Protein AF-A0A7C1KL09-F1 (afdb_monomer_lite)

Secondary structure (DSSP, 8-state):
--HHHHHHHHHHHTS-HHHHHHHTGGGEES-GGG-EEEE----SEEEEEE---SS--EEEEEETTEEEEE-HHHHHHHHHHHHHHHHHT-EEEEE--GGGT--GGGG------SEEEEEEESTTEEEE-S---HHHHHHHHTTSEE------GGGG----SEEEEEE-S--STTSPEE--TT-

Sequence (183 aa):
MKKTKILDLLRYWLQPRSTILKDFRDNLIGEGKTRRIFIDRGSDVLFMAHIDTNCAPELKKHAGNRLWAAGLDDRLGCALASHLAECWGVDLLLCDFEEEAKSSGQYHELKDYNWIAEFDRNGGDVVTYDLDNDEFLENLNRYFKVGWGTFSDLCMLNTTACCVNIGIGYKHAPTPMIIPPFF

pLDDT: mean 86.34, std 14.56, range [31.97, 98.56]

Foldseek 3Di:
DPPVVLVVLLVVLLDDLVVVCVVQVVQWDDDDQLTKGKDDLPALEEEEAESDFPDRWAFDDDDDQWTFIHRVQPSVQVSVSVVVCVVPSHIYMYWYCVVVLETSQLNDDDDQHQEYEYARAADFAKEWDPLDDPVRVVVSVVRHHYDYDDRDNVNSHPYNHTYMYGHSQHDPPPDIRGRDPVD

Structure (mmCIF, N/CA/C/O backbone):
data_AF-A0A7C1KL09-F1
#
_entry.id   AF-A0A7C1KL09-F1
#
loop_
_atom_site.group_PDB
_atom_site.id
_atom_site.type_symbol
_atom_site.label_atom_id
_atom_site.label_alt_id
_atom_site.label_comp_id
_atom_site.label_asym_id
_atom_site.label_entity_id
_atom_site.label_seq_id
_atom_site.pdbx_PDB_ins_code
_atom_site.Cartn_x
_atom_site.Cartn_y
_atom_site.Cartn_z
_atom_site.occupancy
_atom_site.B_iso_or_equiv
_atom_site.auth_seq_id
_atom_site.auth_comp_id
_atom_site.auth_asym_id
_atom_site.auth_atom_id
_atom_site.pdbx_PDB_model_num
ATOM 1 N N . MET A 1 1 ? -2.751 -12.112 -13.685 1.00 48.69 1 MET A N 1
ATOM 2 C CA . MET A 1 1 ? -2.920 -10.751 -14.246 1.00 48.69 1 MET A CA 1
ATOM 3 C C . MET A 1 1 ? -2.006 -10.607 -15.468 1.00 48.69 1 MET A C 1
ATOM 5 O O . MET A 1 1 ? -0.816 -10.817 -15.345 1.00 48.69 1 MET A O 1
ATOM 9 N N . LYS A 1 2 ? -2.499 -10.306 -16.684 1.00 48.69 2 LYS A N 1
ATOM 10 C CA . LYS A 1 2 ? -1.613 -10.248 -17.879 1.00 48.69 2 LYS A CA 1
ATOM 11 C C . LYS A 1 2 ? -0.444 -9.263 -17.655 1.00 48.69 2 LYS A C 1
ATOM 13 O O . LYS A 1 2 ? -0.712 -8.149 -17.223 1.00 48.69 2 LYS A O 1
ATOM 18 N N . LYS A 1 3 ? 0.800 -9.629 -18.015 1.00 53.09 3 LYS A N 1
ATOM 19 C CA . LYS A 1 3 ? 2.039 -8.816 -17.857 1.00 53.09 3 LYS A CA 1
ATOM 20 C C . LYS A 1 3 ? 1.918 -7.340 -18.262 1.00 53.09 3 LYS A C 1
ATOM 22 O O . LYS A 1 3 ? 2.581 -6.488 -17.686 1.00 53.09 3 LYS A O 1
ATOM 27 N N . THR A 1 4 ? 1.076 -7.027 -19.241 1.00 57.81 4 THR A N 1
ATOM 28 C CA . THR A 1 4 ? 0.804 -5.651 -19.675 1.00 57.81 4 THR A CA 1
ATOM 29 C C . THR A 1 4 ? 0.173 -4.806 -18.559 1.00 57.81 4 THR A C 1
ATOM 31 O O . THR A 1 4 ? 0.539 -3.653 -18.390 1.00 57.81 4 THR A O 1
ATOM 34 N N . LYS A 1 5 ? -0.690 -5.401 -17.722 1.00 74.69 5 LYS A N 1
ATOM 35 C CA . LYS A 1 5 ? -1.432 -4.692 -16.670 1.00 74.69 5 LYS A CA 1
ATOM 36 C C . LYS A 1 5 ? -0.548 -4.197 -15.524 1.00 74.69 5 LYS A C 1
ATOM 38 O O . LYS A 1 5 ? -0.753 -3.081 -15.069 1.00 74.69 5 LYS A O 1
ATOM 43 N N . ILE A 1 6 ? 0.442 -4.980 -15.078 1.00 75.75 6 ILE A N 1
ATOM 44 C CA . ILE A 1 6 ? 1.308 -4.563 -13.958 1.00 75.75 6 ILE A CA 1
ATOM 45 C C . ILE A 1 6 ? 2.247 -3.419 -14.352 1.00 75.75 6 ILE A C 1
ATOM 47 O O . ILE A 1 6 ? 2.534 -2.552 -13.538 1.00 75.75 6 ILE A O 1
ATOM 51 N N . LEU A 1 7 ? 2.698 -3.380 -15.610 1.00 82.62 7 LEU A N 1
ATOM 52 C CA . LEU A 1 7 ? 3.530 -2.286 -16.113 1.00 82.62 7 LEU A CA 1
ATOM 53 C C . LEU A 1 7 ? 2.746 -0.984 -16.210 1.00 82.62 7 LEU A C 1
ATOM 55 O O . LEU A 1 7 ? 3.277 0.063 -15.859 1.00 82.62 7 LEU A O 1
ATOM 59 N N . ASP A 1 8 ? 1.507 -1.046 -16.691 1.00 86.12 8 ASP A N 1
ATOM 60 C CA . ASP A 1 8 ? 0.656 0.138 -16.797 1.00 86.12 8 ASP A CA 1
ATOM 61 C C . ASP A 1 8 ? 0.277 0.667 -15.412 1.00 86.12 8 ASP A C 1
ATOM 63 O O . ASP A 1 8 ? 0.369 1.868 -15.165 1.00 86.12 8 ASP A O 1
ATOM 67 N N . LEU A 1 9 ? -0.024 -0.241 -14.482 1.00 87.62 9 LEU A N 1
ATOM 68 C CA . LEU A 1 9 ? -0.234 0.085 -13.079 1.00 87.62 9 LEU A CA 1
ATOM 69 C C . LEU A 1 9 ? 1.016 0.736 -12.465 1.00 87.62 9 LEU A C 1
ATOM 71 O O . LEU A 1 9 ? 0.941 1.828 -11.914 1.00 87.62 9 LEU A O 1
ATOM 75 N N . LEU A 1 10 ? 2.193 0.128 -12.615 1.00 89.62 10 LEU A N 1
ATOM 76 C CA . LEU A 1 10 ? 3.422 0.673 -12.041 1.00 89.62 10 LEU A CA 1
ATOM 77 C C . LEU A 1 10 ? 3.824 2.010 -12.681 1.00 89.62 10 LEU A C 1
ATOM 79 O O . LEU A 1 10 ? 4.334 2.886 -11.995 1.00 89.62 10 LEU A O 1
ATOM 83 N N . ARG A 1 11 ? 3.576 2.213 -13.981 1.00 92.31 11 ARG A N 1
ATOM 84 C CA . ARG A 1 11 ? 3.824 3.503 -14.649 1.00 92.31 11 ARG A CA 1
ATOM 85 C C . ARG A 1 11 ? 3.035 4.644 -14.023 1.00 92.31 11 ARG A C 1
ATOM 87 O O . ARG A 1 11 ? 3.563 5.749 -13.953 1.00 92.31 11 ARG A O 1
ATOM 94 N N . TYR A 1 12 ? 1.803 4.382 -13.595 1.00 94.25 12 TYR A N 1
ATOM 95 C CA . TYR A 1 12 ? 1.014 5.357 -12.854 1.00 94.25 12 TYR A CA 1
ATOM 96 C C . TYR A 1 12 ? 1.672 5.682 -11.507 1.00 94.25 12 TYR A C 1
ATOM 98 O O . TYR A 1 12 ? 1.929 6.843 -11.206 1.00 94.25 12 TYR A O 1
ATOM 106 N N . TRP A 1 13 ? 2.045 4.659 -10.738 1.00 95.25 13 TRP A N 1
ATOM 107 C CA . TRP A 1 13 ? 2.625 4.853 -9.406 1.00 95.25 13 TRP A CA 1
ATOM 108 C C . TRP A 1 13 ? 4.052 5.413 -9.414 1.00 95.25 13 TRP A C 1
ATOM 110 O O . TRP A 1 13 ? 4.470 6.026 -8.441 1.00 95.25 13 TRP A O 1
ATOM 120 N N . LEU A 1 14 ? 4.788 5.294 -10.519 1.00 94.81 14 LEU A N 1
ATOM 121 C CA . LEU A 1 14 ? 6.086 5.954 -10.706 1.00 94.81 14 LEU A CA 1
ATOM 122 C C . LEU A 1 14 ? 5.966 7.435 -11.120 1.00 94.81 14 LEU A C 1
ATOM 124 O O . LEU A 1 14 ? 6.966 8.057 -11.476 1.00 94.81 14 LEU A O 1
ATOM 128 N N . GLN A 1 15 ? 4.769 8.024 -11.106 1.00 94.75 15 GLN A N 1
ATOM 129 C CA . GLN A 1 15 ? 4.609 9.464 -11.295 1.00 94.75 15 GLN A CA 1
ATOM 130 C C . GLN A 1 15 ? 5.078 10.260 -10.065 1.00 94.75 15 GLN A C 1
ATOM 132 O O . GLN A 1 15 ? 5.178 9.720 -8.961 1.00 94.75 15 GLN A O 1
ATOM 137 N N . PRO A 1 16 ? 5.352 11.572 -10.219 1.00 94.44 16 PRO A N 1
ATOM 138 C CA . PRO A 1 16 ? 5.646 12.429 -9.080 1.00 94.44 16 PRO A CA 1
ATOM 139 C C . PRO A 1 16 ? 4.543 12.362 -8.022 1.00 94.44 16 PRO A C 1
ATOM 141 O O . PRO A 1 16 ? 3.355 12.403 -8.347 1.00 94.44 16 PRO A O 1
ATOM 144 N N . ARG A 1 17 ? 4.944 12.366 -6.746 1.00 94.19 17 ARG A N 1
ATOM 145 C CA . ARG A 1 17 ? 4.038 12.375 -5.585 1.00 94.19 17 ARG A CA 1
ATOM 146 C C . ARG A 1 17 ? 2.917 13.410 -5.708 1.00 94.19 17 ARG A C 1
ATOM 148 O O . ARG A 1 17 ? 1.776 13.123 -5.370 1.00 94.19 17 ARG A O 1
ATOM 155 N N . SER A 1 18 ? 3.220 14.605 -6.213 1.00 94.56 18 SER A N 1
ATOM 156 C CA . SER A 1 18 ? 2.233 15.673 -6.413 1.00 94.56 18 SER A CA 1
ATOM 157 C C . SER A 1 18 ? 1.127 15.304 -7.405 1.00 94.56 18 SER A C 1
ATOM 159 O O . SER A 1 18 ? -0.013 15.717 -7.209 1.00 94.56 18 SER A O 1
ATOM 161 N N . THR A 1 19 ? 1.441 14.528 -8.443 1.00 95.94 19 THR A N 1
ATOM 162 C CA . THR A 1 19 ? 0.453 14.037 -9.410 1.00 95.94 19 THR A CA 1
ATOM 163 C C . THR A 1 19 ? -0.474 13.022 -8.756 1.00 95.94 19 THR A C 1
ATOM 165 O O . THR A 1 19 ? -1.686 13.183 -8.824 1.00 95.94 19 THR A O 1
ATOM 168 N N . ILE A 1 20 ? 0.088 12.053 -8.029 1.00 96.44 20 ILE A N 1
ATOM 169 C CA . ILE A 1 20 ? -0.689 11.039 -7.305 1.00 96.44 20 ILE A CA 1
ATOM 170 C C . ILE A 1 20 ? -1.619 11.714 -6.288 1.00 96.44 20 ILE A C 1
ATOM 172 O O . ILE A 1 20 ? -2.826 11.501 -6.309 1.00 96.44 20 ILE A O 1
ATOM 176 N N . LEU A 1 21 ? -1.097 12.622 -5.457 1.00 95.75 21 LEU A N 1
ATOM 177 C CA . LEU A 1 21 ? -1.913 13.362 -4.487 1.00 95.75 21 LEU A CA 1
ATOM 178 C C . LEU A 1 21 ? -3.051 14.157 -5.148 1.00 95.75 21 LEU A C 1
ATOM 180 O O . LEU A 1 21 ? -4.128 14.283 -4.571 1.00 95.75 21 LEU A O 1
ATOM 184 N N . LYS A 1 22 ? -2.831 14.698 -6.351 1.00 96.88 22 LYS A N 1
ATOM 185 C CA . LYS A 1 22 ? -3.863 15.422 -7.100 1.00 96.88 22 LYS A CA 1
ATOM 186 C C . LYS A 1 22 ? -4.984 14.497 -7.577 1.00 96.88 22 LYS A C 1
ATOM 188 O O . LYS A 1 22 ? -6.144 14.912 -7.559 1.00 96.88 22 LYS A O 1
ATOM 193 N N . ASP A 1 23 ? -4.650 13.286 -8.003 1.00 96.56 23 ASP A N 1
ATOM 194 C CA . ASP A 1 23 ? -5.627 12.311 -8.491 1.00 96.56 23 ASP A CA 1
ATOM 195 C C . ASP A 1 23 ? -6.465 11.726 -7.347 1.00 96.56 23 ASP A C 1
ATOM 197 O O . ASP A 1 23 ? -7.661 11.512 -7.513 1.00 96.56 23 ASP A O 1
ATOM 201 N N . PHE A 1 24 ? -5.873 11.576 -6.159 1.00 97.00 24 PHE A N 1
ATOM 202 C CA . PHE A 1 24 ? -6.562 11.140 -4.940 1.00 97.00 24 PHE A CA 1
ATOM 203 C C . PHE A 1 24 ? -7.129 12.295 -4.101 1.00 97.00 24 PHE A C 1
ATOM 205 O O . PHE A 1 24 ? -7.434 12.103 -2.927 1.00 97.00 24 PHE A O 1
ATOM 212 N N . ARG A 1 25 ? -7.283 13.502 -4.663 1.00 96.81 25 ARG A N 1
ATOM 213 C CA . ARG A 1 25 ? -7.678 14.701 -3.896 1.00 96.81 25 ARG A CA 1
ATOM 214 C C . ARG A 1 25 ? -8.965 14.529 -3.082 1.00 96.81 25 ARG A C 1
ATOM 216 O O . ARG A 1 25 ? -9.058 15.074 -1.989 1.00 96.81 25 ARG A O 1
ATOM 223 N N . ASP A 1 26 ? -9.925 13.766 -3.605 1.00 97.56 26 ASP A N 1
ATOM 224 C CA . ASP A 1 26 ? -11.234 13.556 -2.978 1.00 97.56 26 ASP A CA 1
ATOM 225 C C . ASP A 1 26 ? -11.150 12.526 -1.828 1.00 97.56 26 ASP A C 1
ATOM 227 O O . ASP A 1 26 ? -12.076 12.391 -1.035 1.00 97.56 26 ASP A O 1
ATOM 231 N N . ASN A 1 27 ? -10.012 11.835 -1.713 1.00 97.94 27 ASN A N 1
ATOM 232 C CA . ASN A 1 27 ? -9.677 10.854 -0.682 1.00 97.94 27 ASN A CA 1
ATOM 233 C C . ASN A 1 27 ? -8.563 11.338 0.260 1.00 97.94 27 ASN A C 1
ATOM 235 O O . ASN A 1 27 ? -8.092 10.572 1.103 1.00 97.94 27 ASN A O 1
ATOM 239 N N . LEU A 1 28 ? -8.101 12.585 0.116 1.00 97.38 28 LEU A N 1
ATOM 240 C CA . LEU A 1 28 ? -7.086 13.145 1.002 1.00 97.38 28 LEU A CA 1
ATOM 241 C C . LEU A 1 28 ? -7.681 13.484 2.366 1.00 97.38 28 LEU A C 1
ATOM 243 O O . LEU A 1 28 ? -8.702 14.160 2.471 1.00 97.38 28 LEU A O 1
ATOM 247 N N . ILE A 1 29 ? -6.972 13.078 3.416 1.00 96.88 29 ILE A N 1
ATOM 248 C CA . ILE A 1 29 ? -7.278 13.421 4.802 1.00 96.88 29 ILE A CA 1
ATOM 249 C C . ILE A 1 29 ? -6.047 14.075 5.429 1.00 96.88 29 ILE A C 1
ATOM 251 O O . ILE A 1 29 ? -4.925 13.594 5.261 1.00 96.88 29 ILE A O 1
ATOM 255 N N . GLY A 1 30 ? -6.259 15.150 6.189 1.00 94.88 30 GLY A N 1
ATOM 256 C CA . GLY A 1 30 ? -5.192 15.891 6.866 1.00 94.88 30 GLY A CA 1
ATOM 257 C C . GLY A 1 30 ? -4.354 16.768 5.930 1.00 94.88 30 GLY A C 1
ATOM 258 O O . GLY A 1 30 ? -4.632 16.907 4.739 1.00 94.88 30 GLY A O 1
ATOM 259 N N . GLU A 1 31 ? -3.304 17.376 6.480 1.00 93.38 31 GLU A N 1
ATOM 260 C CA . GLU A 1 31 ? -2.426 18.304 5.763 1.00 93.38 31 GLU A CA 1
ATOM 261 C C . GLU A 1 31 ? -0.984 18.239 6.279 1.00 93.38 31 GLU A C 1
ATOM 263 O O . GLU A 1 31 ? -0.709 17.746 7.373 1.00 93.38 31 GLU A O 1
ATOM 268 N N . GLY A 1 32 ? -0.028 18.728 5.483 1.00 91.38 32 GLY A N 1
ATOM 269 C CA . GLY A 1 32 ? 1.385 18.734 5.869 1.00 91.38 32 GLY A CA 1
ATOM 270 C C . GLY A 1 32 ? 1.877 17.345 6.294 1.00 91.38 32 GLY A C 1
ATOM 271 O O . GLY A 1 32 ? 1.914 16.431 5.474 1.00 91.38 32 GLY A O 1
ATOM 272 N N . LYS A 1 33 ? 2.244 17.208 7.576 1.00 90.75 33 LYS A N 1
ATOM 273 C CA . LYS A 1 33 ? 2.750 15.961 8.178 1.00 90.75 33 LYS A CA 1
ATOM 274 C C . LYS A 1 33 ? 1.670 14.923 8.510 1.00 90.75 33 LYS A C 1
ATOM 276 O O . LYS A 1 33 ? 2.003 13.769 8.737 1.00 90.75 33 LYS A O 1
ATOM 281 N N . THR A 1 34 ? 0.396 15.315 8.537 1.00 93.75 34 THR A N 1
ATOM 282 C CA . THR A 1 34 ? -0.732 14.416 8.847 1.00 93.75 34 THR A CA 1
ATOM 283 C C . THR A 1 34 ? -1.474 13.942 7.598 1.00 93.75 34 THR A 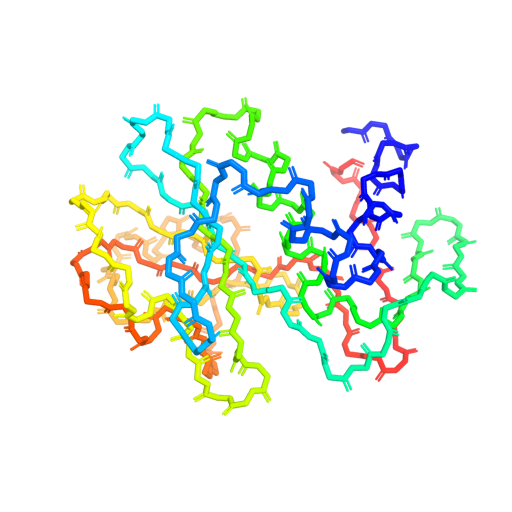C 1
ATOM 285 O O . THR A 1 34 ? -2.455 13.198 7.700 1.00 93.75 34 THR A O 1
ATOM 288 N N . ARG A 1 35 ? -1.022 14.384 6.415 1.00 96.19 35 ARG A N 1
ATOM 289 C CA . ARG A 1 35 ? -1.640 14.055 5.133 1.00 96.19 35 ARG A CA 1
ATOM 290 C C . ARG A 1 35 ? -1.494 12.569 4.821 1.00 96.19 35 ARG A C 1
ATOM 292 O O . ARG A 1 35 ? -0.388 12.035 4.835 1.00 96.19 35 ARG A O 1
ATOM 299 N N . ARG A 1 36 ? -2.609 11.955 4.447 1.00 97.00 36 ARG A N 1
ATOM 300 C CA . ARG A 1 36 ? -2.717 10.569 3.980 1.00 97.00 36 ARG A CA 1
ATOM 301 C C . ARG A 1 36 ? -3.865 10.438 2.982 1.00 97.00 36 ARG A C 1
ATOM 303 O O . ARG A 1 36 ? -4.727 11.317 2.923 1.00 97.00 36 ARG A O 1
ATOM 310 N N . ILE A 1 37 ? -3.870 9.368 2.198 1.00 98.19 37 ILE A N 1
ATOM 311 C CA . ILE A 1 37 ? -4.991 9.015 1.316 1.00 98.19 37 ILE A CA 1
ATOM 312 C C . ILE A 1 37 ? -5.769 7.894 1.989 1.00 98.19 37 ILE A C 1
ATOM 314 O O . ILE A 1 37 ? -5.164 6.908 2.398 1.00 98.19 37 ILE A O 1
ATOM 318 N N . PHE A 1 38 ? -7.091 8.018 2.070 1.00 98.44 38 PHE A N 1
ATOM 319 C CA . PHE A 1 38 ? -7.942 6.952 2.586 1.00 98.44 38 PHE A CA 1
ATOM 320 C C . PHE A 1 38 ? -9.142 6.691 1.678 1.00 98.44 38 PHE A C 1
ATOM 322 O O . PHE A 1 38 ? -9.871 7.610 1.295 1.00 98.44 38 PHE A O 1
ATOM 329 N N . ILE A 1 39 ? -9.352 5.419 1.348 1.00 98.38 39 ILE A N 1
ATOM 330 C CA . ILE A 1 39 ? -10.528 4.944 0.622 1.00 98.38 39 ILE A CA 1
ATOM 331 C C . ILE A 1 39 ? -11.238 3.916 1.491 1.00 98.38 39 ILE A C 1
ATOM 333 O O . ILE A 1 39 ? -10.790 2.774 1.598 1.00 98.38 39 ILE A O 1
ATOM 337 N N . ASP A 1 40 ? -12.359 4.343 2.062 1.00 97.88 40 ASP A N 1
ATOM 338 C CA . ASP A 1 40 ? -13.271 3.496 2.822 1.00 97.88 40 ASP A CA 1
ATOM 339 C C . ASP A 1 40 ? -14.184 2.713 1.872 1.00 97.88 40 ASP A C 1
ATOM 341 O O . ASP A 1 40 ? -14.875 3.294 1.028 1.00 97.88 40 ASP A O 1
ATOM 345 N N . ARG A 1 41 ? -14.180 1.388 2.001 1.00 97.88 41 ARG A N 1
ATOM 346 C CA . ARG A 1 41 ? -15.100 0.472 1.317 1.00 97.88 41 ARG A CA 1
ATOM 347 C C . ARG A 1 41 ? -15.960 -0.312 2.310 1.00 97.88 41 ARG A C 1
ATOM 349 O O . ARG A 1 41 ? -16.735 -1.168 1.889 1.00 97.88 41 ARG A O 1
ATOM 356 N N . GLY A 1 42 ? -15.855 -0.013 3.604 1.00 97.50 42 GLY A N 1
ATOM 357 C CA . GLY A 1 42 ? -16.589 -0.686 4.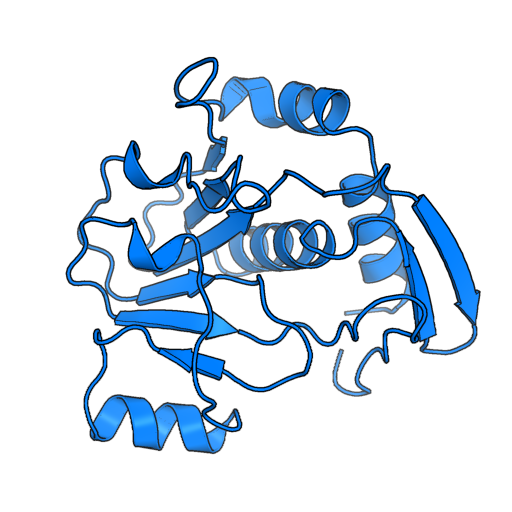667 1.00 97.50 42 GLY A CA 1
ATOM 358 C C . GLY A 1 42 ? -16.053 -2.075 5.017 1.00 97.50 42 GLY A C 1
ATOM 359 O O . GLY A 1 42 ? -16.789 -2.852 5.613 1.00 97.50 42 GLY A O 1
ATOM 360 N N . SER A 1 43 ? -14.807 -2.410 4.664 1.00 97.50 43 SER A N 1
ATOM 361 C CA . SER A 1 43 ? -14.232 -3.744 4.906 1.00 97.50 43 SER A CA 1
ATOM 362 C C . SER A 1 43 ? -13.652 -3.908 6.313 1.00 97.50 43 SER A C 1
ATOM 364 O O . SER A 1 43 ? -13.138 -2.956 6.882 1.00 97.50 43 SER A O 1
ATOM 366 N N . ASP A 1 44 ? -13.624 -5.126 6.853 1.00 97.00 44 ASP A N 1
ATOM 367 C CA . ASP A 1 44 ? -12.905 -5.429 8.105 1.00 97.00 44 ASP A CA 1
ATOM 368 C C . ASP A 1 44 ? -11.393 -5.638 7.889 1.00 97.00 44 ASP A C 1
ATOM 370 O O . ASP A 1 44 ? -10.671 -6.055 8.797 1.00 97.00 44 ASP A O 1
ATOM 374 N N . VAL A 1 45 ? -10.901 -5.379 6.675 1.00 96.81 45 VAL A N 1
ATOM 375 C CA . VAL A 1 45 ? -9.488 -5.470 6.298 1.00 96.81 45 VAL A CA 1
ATOM 376 C C . VAL A 1 45 ? -9.008 -4.118 5.774 1.00 96.81 45 VAL A C 1
ATOM 378 O O . VAL A 1 45 ? -9.741 -3.437 5.051 1.00 96.81 45 VAL A O 1
ATOM 381 N N . LEU A 1 46 ? -7.764 -3.763 6.099 1.00 97.88 46 LEU A N 1
ATOM 382 C CA . LEU A 1 46 ? -7.078 -2.574 5.598 1.00 97.88 46 LEU A CA 1
ATOM 383 C C . LEU A 1 46 ? -5.804 -2.949 4.840 1.00 97.88 46 LEU A C 1
ATOM 385 O O . LEU A 1 46 ? -4.981 -3.711 5.346 1.00 97.88 46 LEU A O 1
ATOM 389 N N . PHE A 1 47 ? -5.607 -2.361 3.661 1.00 98.25 47 PHE A N 1
ATOM 390 C CA . PHE A 1 47 ? -4.331 -2.390 2.949 1.00 98.25 47 PHE A CA 1
ATOM 391 C C . PHE A 1 47 ? -3.572 -1.079 3.091 1.00 98.25 47 PHE A C 1
ATOM 393 O O . PHE A 1 47 ? -4.166 -0.001 3.022 1.00 98.25 47 PHE A O 1
ATOM 400 N N . MET A 1 48 ? -2.256 -1.195 3.273 1.00 96.94 48 MET A N 1
ATOM 401 C CA . MET A 1 48 ? -1.355 -0.080 3.541 1.00 96.94 48 MET A CA 1
ATOM 402 C C . MET A 1 48 ? -0.101 -0.099 2.673 1.00 96.94 48 MET A C 1
ATOM 404 O O . MET A 1 48 ? 0.371 -1.157 2.264 1.00 96.94 48 MET A O 1
ATOM 408 N N . ALA A 1 49 ? 0.407 1.092 2.384 1.00 97.12 49 ALA A N 1
ATOM 409 C CA . ALA A 1 49 ? 1.677 1.353 1.711 1.00 97.12 49 ALA A CA 1
ATOM 410 C C . ALA A 1 49 ? 2.051 2.826 1.935 1.00 97.12 49 ALA A C 1
ATOM 412 O O . ALA A 1 49 ? 1.162 3.643 2.220 1.00 97.12 49 ALA A O 1
ATOM 413 N N . HIS A 1 50 ? 3.313 3.199 1.735 1.00 95.81 50 HIS A N 1
ATOM 414 C CA . HIS A 1 50 ? 3.737 4.602 1.806 1.00 95.81 50 HIS A CA 1
ATOM 415 C C . HIS A 1 50 ? 4.002 5.193 0.422 1.00 95.81 50 HIS A C 1
ATOM 417 O O . HIS A 1 50 ? 4.425 4.523 -0.520 1.00 95.81 50 HIS A O 1
ATOM 423 N N . ILE A 1 51 ? 3.654 6.474 0.258 1.00 95.31 51 ILE A N 1
ATOM 424 C CA . ILE A 1 51 ? 3.790 7.163 -1.029 1.00 95.31 51 ILE A CA 1
ATOM 425 C C . ILE A 1 51 ? 5.088 7.947 -1.137 1.00 95.31 51 ILE A C 1
ATOM 427 O O . ILE A 1 51 ? 5.364 8.479 -2.215 1.00 95.31 51 ILE A O 1
ATOM 431 N N . ASP A 1 52 ? 5.816 8.186 -0.057 1.00 92.88 52 ASP A N 1
ATOM 432 C CA . ASP A 1 52 ? 7.121 8.816 -0.163 1.00 92.88 52 ASP A CA 1
ATOM 433 C C . ASP A 1 52 ? 8.158 7.837 -0.707 1.00 92.88 52 ASP A C 1
ATOM 435 O O . ASP A 1 52 ? 7.919 6.653 -0.882 1.00 92.88 52 ASP A O 1
ATOM 439 N N . THR A 1 53 ? 9.258 8.403 -1.181 1.00 91.00 53 THR A N 1
ATOM 440 C CA . THR A 1 53 ? 10.349 7.654 -1.792 1.00 91.00 53 THR A CA 1
ATOM 441 C C . THR A 1 53 ? 11.620 8.456 -1.566 1.00 91.00 53 THR A C 1
ATOM 443 O O . THR A 1 53 ? 11.631 9.668 -1.812 1.00 91.00 53 THR A O 1
ATOM 446 N N . ASN A 1 54 ? 12.720 7.807 -1.201 1.00 87.25 54 ASN A N 1
ATOM 447 C CA . ASN A 1 54 ? 14.021 8.467 -1.014 1.00 87.25 54 AS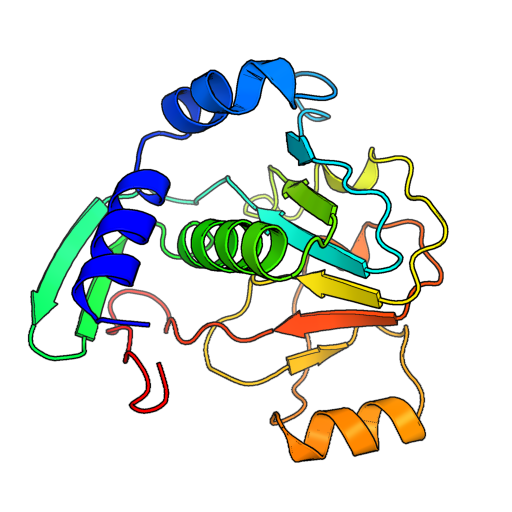N A CA 1
ATOM 448 C C . ASN A 1 54 ? 14.645 9.059 -2.299 1.00 87.25 54 ASN A C 1
ATOM 450 O O . ASN A 1 54 ? 15.616 9.819 -2.244 1.00 87.25 54 ASN A O 1
ATOM 454 N N . CYS A 1 55 ? 14.109 8.729 -3.475 1.00 88.06 55 CYS A N 1
ATOM 455 C CA . CYS A 1 55 ? 14.584 9.216 -4.766 1.00 88.06 55 CYS A CA 1
ATOM 456 C C . CYS A 1 55 ? 13.430 9.490 -5.736 1.00 88.06 55 CYS A C 1
ATOM 458 O O . CYS A 1 55 ? 12.296 9.081 -5.505 1.00 88.06 55 CYS A O 1
ATOM 460 N N . ALA A 1 56 ? 13.710 10.194 -6.838 1.00 89.38 56 ALA A N 1
ATOM 461 C CA . ALA A 1 56 ? 12.717 10.423 -7.884 1.00 89.38 56 ALA A CA 1
ATOM 462 C C . ALA A 1 56 ? 12.299 9.082 -8.529 1.00 89.38 56 ALA A C 1
ATOM 464 O O . ALA A 1 56 ? 13.173 8.380 -9.053 1.00 89.38 56 ALA A O 1
ATOM 465 N N . PRO A 1 57 ? 11.001 8.719 -8.518 1.00 91.88 57 PRO A N 1
ATOM 466 C CA . PRO A 1 57 ? 10.547 7.471 -9.116 1.00 91.88 57 PRO A CA 1
ATOM 467 C C . PRO A 1 57 ? 10.725 7.477 -10.636 1.00 91.88 57 PRO A C 1
ATOM 469 O O . PRO A 1 57 ? 10.397 8.453 -11.309 1.00 91.88 57 PRO A O 1
ATOM 472 N N . GLU A 1 58 ? 11.258 6.389 -11.190 1.00 90.19 58 GLU A N 1
ATOM 473 C CA . GLU A 1 58 ? 11.531 6.298 -12.628 1.00 90.19 58 GLU A CA 1
ATOM 474 C C . GLU A 1 58 ? 11.643 4.845 -13.088 1.00 90.19 58 GLU A C 1
ATOM 476 O O . GLU A 1 58 ? 12.396 4.058 -12.513 1.00 90.19 58 GLU A O 1
ATOM 481 N N . LEU A 1 59 ? 10.974 4.492 -14.189 1.00 90.56 59 LEU A N 1
ATOM 482 C CA . LEU A 1 59 ? 11.178 3.207 -14.855 1.00 90.56 59 LEU A CA 1
ATOM 483 C C . LEU A 1 59 ? 12.451 3.243 -15.712 1.00 90.56 59 LEU A C 1
ATOM 485 O O . LEU A 1 59 ? 12.476 3.878 -16.761 1.00 90.56 59 LEU A O 1
ATOM 489 N N . LYS A 1 60 ? 13.482 2.493 -15.315 1.00 89.44 60 LYS A N 1
ATOM 490 C CA . LYS A 1 60 ? 14.789 2.482 -15.995 1.00 89.44 60 LYS A CA 1
ATOM 491 C C . LYS A 1 60 ? 14.879 1.441 -17.102 1.00 89.44 60 LYS A C 1
ATOM 493 O O . LYS A 1 60 ? 15.436 1.692 -18.167 1.00 89.44 60 LYS A O 1
ATOM 498 N N . LYS A 1 61 ? 14.393 0.227 -16.837 1.00 88.56 61 LYS A N 1
ATOM 499 C CA . LYS A 1 61 ? 14.491 -0.895 -17.778 1.00 88.56 61 LYS A CA 1
ATOM 500 C C . LYS A 1 61 ? 13.400 -1.921 -17.522 1.00 88.56 61 LYS A C 1
ATOM 502 O O . LYS A 1 61 ? 13.017 -2.175 -16.384 1.00 88.56 61 LYS A O 1
ATOM 507 N N . HIS A 1 62 ? 12.973 -2.582 -18.589 1.00 87.25 62 HIS A N 1
ATOM 508 C CA . HIS A 1 62 ? 12.139 -3.774 -18.529 1.00 87.25 62 HIS A CA 1
ATOM 509 C C . HIS A 1 62 ? 12.667 -4.805 -19.533 1.00 87.25 62 HIS A C 1
ATOM 511 O O . HIS A 1 62 ? 12.885 -4.485 -20.700 1.00 87.25 62 HIS A O 1
ATOM 517 N N . ALA A 1 63 ? 12.924 -6.031 -19.073 1.00 84.38 63 ALA A N 1
ATOM 518 C CA . ALA A 1 63 ? 13.394 -7.126 -19.915 1.00 84.38 63 ALA A CA 1
ATOM 519 C C . ALA A 1 63 ? 12.860 -8.467 -19.396 1.00 84.38 63 ALA A C 1
ATOM 521 O O . ALA A 1 63 ? 13.149 -8.873 -18.269 1.00 84.38 63 ALA A O 1
ATOM 522 N N . GLY A 1 64 ? 12.106 -9.178 -20.236 1.00 83.25 64 GLY A N 1
ATOM 523 C CA . GLY A 1 64 ? 11.545 -10.485 -19.894 1.00 83.25 64 GLY A CA 1
ATOM 524 C C . GLY A 1 64 ? 10.524 -10.409 -18.756 1.00 83.25 64 GLY A C 1
ATOM 525 O O . GLY A 1 64 ? 9.409 -9.936 -18.950 1.00 83.25 64 GLY A O 1
ATOM 526 N N . ASN A 1 65 ? 10.881 -10.941 -17.588 1.00 78.38 65 ASN A N 1
ATOM 527 C CA . ASN A 1 65 ? 10.092 -10.877 -16.353 1.00 78.38 65 ASN A CA 1
ATOM 528 C C . ASN A 1 65 ? 10.764 -10.009 -15.279 1.00 78.38 65 ASN A C 1
ATOM 530 O O . ASN A 1 65 ? 10.471 -10.166 -14.097 1.00 78.38 65 ASN A O 1
ATOM 534 N N . ARG A 1 66 ? 11.709 -9.149 -15.670 1.00 83.44 66 ARG A N 1
ATOM 535 C CA . ARG A 1 66 ? 12.449 -8.294 -14.746 1.00 83.44 66 ARG A CA 1
ATOM 536 C C . ARG A 1 66 ? 12.235 -6.829 -15.051 1.00 83.44 66 ARG A C 1
ATOM 538 O O . ARG A 1 66 ? 12.299 -6.411 -16.211 1.00 83.44 66 ARG A O 1
ATOM 545 N N . LEU A 1 67 ? 12.035 -6.063 -13.988 1.00 86.00 67 LEU A N 1
ATOM 546 C CA . LEU A 1 67 ? 11.869 -4.622 -14.033 1.00 86.00 67 LEU A CA 1
ATOM 547 C C . LEU A 1 67 ? 12.904 -3.952 -13.134 1.00 86.00 67 LEU A C 1
ATOM 549 O O . LEU A 1 67 ? 13.210 -4.429 -12.041 1.00 86.00 67 LEU A O 1
ATOM 553 N N . TRP A 1 68 ? 13.446 -2.848 -13.632 1.00 88.38 68 TRP A N 1
ATOM 554 C CA . TRP A 1 68 ? 14.364 -1.982 -12.914 1.00 88.38 68 TRP A CA 1
ATOM 555 C C . TRP A 1 68 ? 13.761 -0.587 -12.885 1.00 88.38 68 TRP A C 1
ATOM 557 O O . TRP A 1 68 ? 13.520 0.001 -13.941 1.00 88.38 68 TRP A O 1
ATOM 567 N N . ALA A 1 69 ? 13.549 -0.061 -11.688 1.00 89.81 69 ALA A N 1
ATOM 568 C CA . ALA A 1 69 ? 13.053 1.286 -11.470 1.00 89.81 69 ALA A CA 1
ATOM 569 C C . ALA A 1 69 ? 13.694 1.896 -10.217 1.00 89.81 69 ALA A C 1
ATOM 571 O O . ALA A 1 69 ? 14.219 1.173 -9.369 1.00 89.81 69 ALA A O 1
ATOM 572 N N . ALA A 1 70 ? 13.703 3.224 -10.150 1.00 90.44 70 ALA A N 1
ATOM 573 C CA . ALA A 1 70 ? 13.960 3.988 -8.932 1.00 90.44 70 ALA A CA 1
ATOM 574 C C . ALA A 1 70 ? 12.640 4.230 -8.187 1.00 90.44 70 ALA A C 1
ATOM 576 O O . ALA A 1 70 ? 11.593 4.303 -8.832 1.00 90.44 70 ALA A O 1
ATOM 577 N N . GLY A 1 71 ? 12.705 4.336 -6.856 1.00 89.25 71 GLY A N 1
ATOM 578 C CA . GLY A 1 71 ? 11.534 4.529 -5.999 1.00 89.25 71 GLY A CA 1
ATOM 579 C C . GLY A 1 71 ? 10.541 3.367 -6.053 1.00 89.25 71 GLY A C 1
ATOM 580 O O . GLY A 1 71 ? 9.348 3.610 -6.063 1.00 89.25 71 GLY A O 1
ATOM 581 N N . LEU A 1 72 ? 10.995 2.113 -6.193 1.00 90.00 72 LEU A N 1
ATOM 582 C CA . LEU A 1 72 ? 10.088 0.956 -6.055 1.00 90.00 72 LEU A CA 1
ATOM 583 C C . LEU A 1 72 ? 9.602 0.779 -4.616 1.00 90.00 72 LEU A C 1
ATOM 585 O O . LEU A 1 72 ? 8.502 0.276 -4.430 1.00 90.00 72 LEU A O 1
ATOM 589 N N . ASP A 1 73 ? 10.440 1.201 -3.682 1.00 88.44 73 ASP A N 1
ATOM 590 C CA . ASP A 1 73 ? 10.183 1.395 -2.264 1.00 88.44 73 ASP A CA 1
ATOM 591 C C . ASP A 1 73 ? 9.589 2.814 -2.092 1.00 88.44 73 ASP A C 1
ATOM 593 O O . ASP A 1 73 ? 10.299 3.782 -2.383 1.00 88.44 73 ASP A O 1
ATOM 597 N N . ASP A 1 74 ? 8.278 2.994 -1.885 1.00 92.00 74 ASP A N 1
ATOM 598 C CA . ASP A 1 74 ? 7.223 1.954 -1.913 1.00 92.00 74 ASP A CA 1
ATOM 599 C C . ASP A 1 74 ? 6.140 2.165 -2.990 1.00 92.00 74 ASP A C 1
ATOM 601 O O . ASP A 1 74 ? 4.948 1.864 -2.862 1.00 92.00 74 ASP A O 1
ATOM 605 N N . ARG A 1 75 ? 6.546 2.650 -4.171 1.00 93.56 75 ARG A N 1
ATOM 606 C CA . ARG A 1 75 ? 5.609 2.757 -5.309 1.00 93.56 75 ARG A CA 1
ATOM 607 C C . ARG A 1 75 ? 5.073 1.415 -5.776 1.00 93.56 75 ARG A C 1
ATOM 609 O O . ARG A 1 75 ? 3.985 1.381 -6.353 1.00 93.56 75 ARG A O 1
ATOM 616 N N . LEU A 1 76 ? 5.821 0.328 -5.591 1.00 93.19 76 LEU A N 1
ATOM 617 C CA . LEU A 1 76 ? 5.327 -1.003 -5.919 1.00 93.19 76 LEU A CA 1
ATOM 618 C C . LEU A 1 76 ? 4.272 -1.465 -4.905 1.00 93.19 76 LEU A C 1
ATOM 620 O O . LEU A 1 76 ? 3.268 -2.034 -5.340 1.00 93.19 76 LEU A O 1
ATOM 624 N N . GLY A 1 77 ? 4.448 -1.178 -3.613 1.00 95.00 77 GLY A N 1
ATOM 625 C CA . GLY A 1 77 ? 3.446 -1.445 -2.587 1.00 95.00 77 GLY A CA 1
ATOM 626 C C . GLY A 1 77 ? 2.178 -0.657 -2.824 1.00 95.00 77 GLY A C 1
ATOM 627 O O . GLY A 1 77 ? 1.110 -1.257 -2.930 1.00 95.00 77 GLY A O 1
ATOM 628 N N . CYS A 1 78 ? 2.285 0.647 -3.089 1.00 96.25 78 CYS A N 1
ATOM 629 C CA . CYS A 1 78 ? 1.139 1.475 -3.477 1.00 96.25 78 CYS A CA 1
ATOM 630 C C . CYS A 1 78 ? 0.363 0.882 -4.665 1.00 96.25 78 CYS A C 1
ATOM 632 O O . CYS A 1 78 ? -0.869 0.810 -4.655 1.00 96.25 78 CYS A O 1
ATOM 634 N N . ALA A 1 79 ? 1.094 0.424 -5.684 1.00 94.94 79 ALA A N 1
ATOM 635 C CA . ALA A 1 79 ? 0.535 -0.255 -6.843 1.00 94.94 79 ALA A CA 1
ATOM 636 C C . ALA A 1 79 ? -0.290 -1.484 -6.451 1.00 94.94 79 ALA A C 1
ATOM 638 O O . ALA A 1 79 ? -1.462 -1.600 -6.827 1.00 94.94 79 ALA A O 1
ATOM 639 N N . LEU A 1 80 ? 0.326 -2.408 -5.721 1.00 94.56 80 LEU A N 1
ATOM 640 C CA . LEU A 1 80 ? -0.293 -3.675 -5.355 1.00 94.56 80 LEU A CA 1
ATOM 641 C C . LEU A 1 80 ? -1.445 -3.473 -4.370 1.00 94.56 80 LEU A C 1
ATOM 643 O O . LEU A 1 80 ? -2.537 -3.973 -4.633 1.00 94.56 80 LEU A O 1
ATOM 647 N N . ALA A 1 81 ? -1.234 -2.693 -3.310 1.00 96.44 81 ALA A N 1
ATOM 648 C CA . ALA A 1 81 ? -2.237 -2.366 -2.306 1.00 96.44 81 ALA A CA 1
ATOM 649 C C . ALA A 1 81 ? -3.480 -1.751 -2.957 1.00 96.44 81 ALA A C 1
ATOM 651 O O . ALA A 1 81 ? -4.589 -2.239 -2.752 1.00 96.44 81 ALA A O 1
ATOM 652 N N . SER A 1 82 ? -3.306 -0.744 -3.820 1.00 96.25 82 SER A N 1
ATOM 653 C CA . SER A 1 82 ? -4.424 -0.089 -4.503 1.00 96.25 82 SER A CA 1
ATOM 654 C C . SER A 1 82 ? -5.186 -1.041 -5.427 1.00 96.25 82 SER A C 1
ATOM 656 O O . SER A 1 82 ? -6.417 -1.103 -5.369 1.00 96.25 82 SER A O 1
ATOM 658 N N . HIS A 1 83 ? -4.470 -1.826 -6.238 1.00 94.94 83 HIS A N 1
ATOM 659 C CA . HIS A 1 83 ? -5.095 -2.766 -7.165 1.00 94.94 83 HIS A CA 1
ATOM 660 C C . HIS A 1 83 ? -5.859 -3.878 -6.444 1.00 94.94 83 HIS A C 1
ATOM 662 O O . HIS A 1 83 ? -6.988 -4.200 -6.816 1.00 94.94 83 HIS A O 1
ATOM 668 N N . LEU A 1 84 ? -5.245 -4.480 -5.424 1.00 95.31 84 LEU A N 1
ATOM 669 C CA . LEU A 1 84 ? -5.851 -5.562 -4.656 1.00 95.31 84 LEU A CA 1
ATOM 670 C C . LEU A 1 84 ? -7.021 -5.046 -3.816 1.00 95.31 84 LEU A C 1
ATOM 672 O O . LEU A 1 84 ? -8.052 -5.713 -3.765 1.00 95.31 84 LEU A O 1
ATOM 676 N N . ALA A 1 85 ? -6.909 -3.844 -3.240 1.00 96.88 85 ALA A N 1
ATOM 677 C CA . ALA A 1 85 ? -7.997 -3.208 -2.503 1.00 96.88 85 ALA A CA 1
ATOM 678 C C . ALA A 1 85 ? -9.237 -3.007 -3.381 1.00 96.88 85 ALA A C 1
ATOM 680 O O . ALA A 1 85 ? -10.350 -3.326 -2.968 1.00 96.88 85 ALA A O 1
ATOM 681 N N . GLU A 1 86 ? -9.054 -2.542 -4.619 1.00 95.38 86 GLU A N 1
ATOM 682 C CA . GLU A 1 86 ? -10.144 -2.440 -5.591 1.00 95.38 86 GLU A CA 1
ATOM 683 C C . GLU A 1 86 ? -10.721 -3.817 -5.945 1.00 95.38 86 GLU A C 1
ATOM 685 O O . GLU A 1 86 ? -11.936 -4.002 -5.934 1.00 95.38 86 GLU A O 1
ATOM 690 N N . CYS A 1 87 ? -9.858 -4.798 -6.224 1.00 95.12 87 CYS A N 1
ATOM 691 C CA . CYS A 1 87 ? -10.287 -6.131 -6.644 1.00 95.12 87 CYS A CA 1
ATOM 692 C C . CYS A 1 87 ? -11.053 -6.892 -5.555 1.00 95.12 87 CYS A C 1
ATOM 694 O O . CYS A 1 87 ? -11.907 -7.716 -5.884 1.00 95.12 87 CYS A O 1
ATOM 696 N N . TRP A 1 88 ? -10.721 -6.667 -4.284 1.00 96.56 88 TRP A N 1
ATOM 697 C CA . TRP A 1 88 ? -11.286 -7.401 -3.147 1.00 96.56 88 TRP A CA 1
ATOM 698 C C . TRP A 1 88 ? -12.270 -6.578 -2.314 1.00 96.56 88 TRP A C 1
ATOM 700 O O . TRP A 1 88 ? -12.839 -7.106 -1.365 1.00 96.56 88 TRP A O 1
ATOM 710 N N . GLY A 1 89 ? -12.494 -5.309 -2.662 1.00 97.38 89 GLY A N 1
ATOM 711 C CA . GLY A 1 89 ? -13.369 -4.423 -1.893 1.00 97.38 89 GLY A CA 1
ATOM 712 C C . GLY A 1 89 ? -12.830 -4.123 -0.491 1.00 97.38 89 GLY A C 1
ATOM 713 O O . GLY A 1 89 ? -13.611 -3.971 0.438 1.00 97.38 89 GLY A O 1
ATOM 714 N N . VAL A 1 90 ? -11.506 -4.074 -0.339 1.00 98.00 90 VAL A N 1
ATOM 715 C CA . VAL A 1 90 ? -10.801 -3.839 0.931 1.00 98.00 90 VAL A CA 1
ATOM 716 C C . VAL A 1 90 ? -10.502 -2.348 1.095 1.00 98.00 90 VAL A C 1
ATOM 718 O O . VAL A 1 90 ? -10.361 -1.626 0.103 1.00 98.00 90 VAL A O 1
ATOM 721 N N . ASP A 1 91 ? -10.417 -1.861 2.330 1.00 98.56 91 ASP A N 1
ATOM 722 C CA . ASP A 1 91 ? -10.090 -0.458 2.581 1.00 98.56 91 ASP A CA 1
ATOM 723 C C . ASP A 1 91 ? -8.623 -0.179 2.230 1.00 98.56 91 ASP A C 1
ATOM 725 O O . ASP A 1 91 ? -7.775 -1.071 2.272 1.00 98.56 91 ASP A O 1
ATOM 729 N N . LEU A 1 92 ? -8.306 1.062 1.859 1.00 98.56 92 LEU A N 1
ATOM 730 C CA . LEU A 1 92 ? -6.945 1.455 1.488 1.00 98.56 92 LEU A CA 1
ATOM 731 C C . LEU A 1 92 ? -6.513 2.692 2.265 1.00 98.56 92 LEU A C 1
ATOM 733 O O . LEU A 1 92 ? -7.183 3.720 2.182 1.00 98.56 92 LEU A O 1
ATOM 737 N N . LEU A 1 93 ? -5.358 2.619 2.921 1.00 98.38 93 LEU A N 1
ATOM 738 C CA . LEU A 1 93 ? -4.682 3.751 3.545 1.00 98.38 93 LEU A CA 1
ATOM 739 C C . LEU A 1 93 ? -3.282 3.895 2.943 1.00 98.38 93 LEU A C 1
ATOM 741 O O . LEU A 1 93 ? -2.464 2.994 3.064 1.00 98.38 93 LEU A O 1
ATOM 745 N N . LEU A 1 94 ? -3.004 5.029 2.298 1.00 98.00 94 LEU A N 1
ATOM 746 C CA . LEU A 1 94 ? -1.658 5.348 1.819 1.00 98.00 94 LEU A CA 1
ATOM 747 C C . LEU A 1 94 ? -1.037 6.445 2.679 1.00 98.00 94 LEU A C 1
ATOM 749 O O . LEU A 1 94 ? -1.603 7.540 2.813 1.00 98.00 94 LEU A O 1
ATOM 753 N N . CYS A 1 95 ? 0.121 6.125 3.241 1.00 96.62 95 CYS A N 1
ATOM 754 C CA . CYS A 1 95 ? 0.853 6.922 4.212 1.00 96.62 95 CYS A CA 1
ATOM 755 C C . CYS A 1 95 ? 1.971 7.742 3.565 1.00 96.62 95 CYS A C 1
ATOM 757 O O . CYS A 1 95 ? 2.183 7.733 2.353 1.00 96.62 95 CYS A O 1
ATOM 759 N N . ASP A 1 96 ? 2.650 8.520 4.394 1.00 93.50 96 ASP A N 1
ATOM 760 C CA . ASP A 1 96 ? 3.750 9.385 4.008 1.00 93.50 96 ASP A CA 1
ATOM 761 C C . ASP A 1 96 ? 4.752 9.476 5.167 1.00 93.50 96 ASP A C 1
ATOM 763 O O . ASP A 1 96 ? 4.357 9.347 6.333 1.00 93.50 96 ASP A O 1
ATOM 767 N N . PHE A 1 97 ? 5.989 9.837 4.838 1.00 90.81 97 PHE A N 1
ATOM 768 C CA . PHE A 1 97 ? 7.140 10.019 5.725 1.00 90.81 97 PHE A CA 1
ATOM 769 C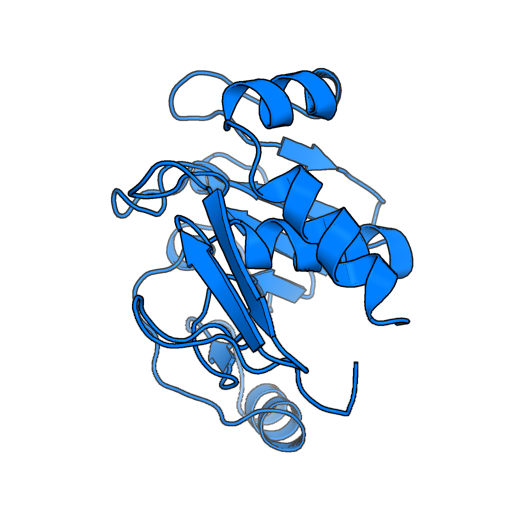 C . PHE A 1 97 ? 7.764 8.730 6.291 1.00 90.81 97 PHE A C 1
ATOM 771 O O . PHE A 1 97 ? 8.562 8.844 7.229 1.00 90.81 97 PHE A O 1
ATOM 778 N N . GLU A 1 98 ? 7.453 7.555 5.731 1.00 89.38 98 GLU A N 1
ATOM 779 C CA . GLU A 1 98 ? 8.057 6.270 6.139 1.00 89.38 98 GLU A CA 1
ATOM 780 C C . GLU A 1 98 ? 9.577 6.321 5.992 1.00 89.38 98 GLU A C 1
ATOM 782 O O . GLU A 1 98 ? 10.299 6.045 6.951 1.00 89.38 98 GLU A O 1
ATOM 787 N N . GLU A 1 99 ? 10.062 6.882 4.881 1.00 85.44 99 GLU A N 1
ATOM 788 C CA . GLU A 1 99 ? 11.491 6.979 4.559 1.00 85.44 99 GLU A CA 1
ATOM 789 C C . GLU A 1 99 ? 12.248 7.931 5.515 1.00 85.44 99 GLU A C 1
ATOM 791 O O . GLU A 1 99 ? 13.478 8.028 5.501 1.00 85.44 99 GLU A O 1
ATOM 796 N N . GLU A 1 100 ? 11.519 8.658 6.371 1.00 86.38 100 GLU A N 1
ATOM 797 C CA . GLU A 1 100 ? 12.047 9.464 7.476 1.00 86.38 100 GLU A CA 1
ATOM 798 C C . GLU A 1 100 ? 11.885 8.795 8.858 1.00 86.38 100 GLU A C 1
ATOM 800 O O . GLU A 1 100 ? 12.014 9.479 9.883 1.00 86.38 100 GLU A O 1
ATOM 805 N N . ALA A 1 101 ? 11.584 7.494 8.899 1.00 84.19 101 ALA A N 1
ATOM 806 C CA . ALA A 1 101 ? 11.197 6.726 10.083 1.00 84.19 101 ALA A CA 1
ATOM 807 C C . ALA A 1 101 ? 10.011 7.355 10.842 1.00 84.19 101 ALA A C 1
ATOM 809 O O . ALA A 1 101 ? 10.017 7.487 12.072 1.00 84.19 101 ALA A O 1
ATOM 810 N N . LYS A 1 102 ? 9.003 7.821 10.099 1.00 88.25 102 LYS A N 1
ATOM 811 C CA . LYS A 1 102 ? 7.746 8.382 10.617 1.00 88.25 102 LYS A CA 1
ATOM 812 C C . LYS A 1 102 ? 6.585 7.787 9.838 1.00 88.25 102 LYS A C 1
ATOM 814 O O . LYS A 1 102 ? 6.778 7.171 8.816 1.00 88.25 102 LYS A O 1
ATOM 819 N N . SER A 1 103 ? 5.366 8.019 10.298 1.00 92.56 103 SER A N 1
ATOM 820 C CA . SER A 1 103 ? 4.185 7.607 9.547 1.00 92.56 103 SER A CA 1
ATOM 821 C C . SER A 1 103 ? 3.101 8.654 9.660 1.00 92.56 103 SER A C 1
ATOM 823 O O . SER A 1 103 ? 2.726 9.019 10.776 1.00 92.56 103 SER A O 1
ATOM 825 N N . SER A 1 104 ? 2.541 9.125 8.548 1.00 95.25 104 SER A N 1
ATOM 826 C CA . SER A 1 104 ? 1.282 9.876 8.603 1.00 95.25 104 SER A CA 1
ATOM 827 C C . SER A 1 104 ? 0.088 8.987 8.994 1.00 95.25 104 SER A C 1
ATOM 829 O O . SER A 1 104 ? -0.940 9.509 9.439 1.00 95.25 104 SER A O 1
ATOM 831 N N . GLY A 1 105 ? 0.244 7.659 8.918 1.00 92.88 105 GLY A N 1
ATOM 832 C CA . GLY A 1 105 ? -0.716 6.658 9.384 1.00 92.88 105 GLY A CA 1
ATOM 833 C C . GLY A 1 105 ? -1.002 6.742 10.882 1.00 92.88 105 GLY A C 1
ATOM 834 O O . GLY A 1 105 ? -2.139 6.524 11.286 1.00 92.88 105 GLY A O 1
ATOM 835 N N . GLN A 1 106 ? -0.038 7.195 11.693 1.00 94.00 106 GLN A N 1
ATOM 836 C CA . GLN A 1 106 ? -0.223 7.391 13.142 1.00 94.00 106 GLN A CA 1
ATOM 837 C C . GLN A 1 106 ? -1.351 8.384 13.492 1.00 94.00 106 GLN A C 1
ATOM 839 O O . GLN A 1 106 ? -1.864 8.389 14.606 1.00 94.00 106 GLN A O 1
ATOM 844 N N . TYR A 1 107 ? -1.720 9.260 12.549 1.00 94.56 107 TYR A N 1
ATOM 845 C CA . TYR A 1 107 ? -2.792 10.246 12.712 1.00 94.56 107 TYR A CA 1
ATOM 846 C C . TYR A 1 107 ? -4.139 9.755 12.171 1.00 94.56 107 TYR A C 1
ATOM 848 O O . TYR A 1 107 ? -5.103 10.523 12.132 1.00 94.56 107 TYR A O 1
ATOM 856 N N . HIS A 1 108 ? -4.205 8.524 11.664 1.00 95.50 108 HIS A N 1
ATOM 857 C CA . HIS A 1 108 ? -5.435 7.936 11.171 1.00 95.50 108 HIS A CA 1
ATOM 858 C C . HIS A 1 108 ? -6.241 7.337 12.325 1.00 95.50 108 HIS A C 1
ATOM 860 O O . HIS A 1 108 ? -5.7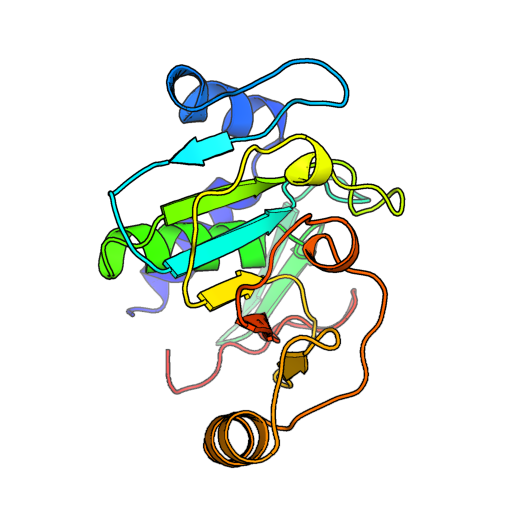46 6.502 13.075 1.00 95.50 108 HIS A O 1
ATOM 866 N N . GLU A 1 109 ? -7.500 7.754 12.446 1.00 93.81 109 GLU A N 1
ATOM 867 C CA . GLU A 1 109 ? -8.456 7.115 13.346 1.00 93.81 109 GLU A CA 1
ATOM 868 C C . GLU A 1 109 ? -8.906 5.802 12.705 1.00 93.81 109 GLU A C 1
ATOM 870 O O . GLU A 1 109 ? -9.714 5.795 11.778 1.00 93.81 109 GLU A O 1
ATOM 875 N N . LEU A 1 110 ? -8.313 4.694 13.148 1.00 92.75 110 LEU A N 1
ATOM 876 C CA . LEU A 1 110 ? -8.652 3.365 12.657 1.00 92.75 110 LEU A CA 1
ATOM 877 C C . LEU A 1 110 ? -9.999 2.919 13.230 1.00 92.75 110 LEU A C 1
ATOM 879 O O . LEU A 1 110 ? -10.293 3.141 14.405 1.00 92.75 110 LEU A O 1
ATOM 883 N N . LYS A 1 111 ? -10.793 2.242 12.400 1.00 93.81 111 LYS A N 1
ATOM 884 C CA . LYS A 1 111 ? -11.871 1.380 12.891 1.00 93.81 111 LYS A CA 1
ATOM 885 C C . LYS A 1 111 ? -11.303 0.057 13.411 1.00 93.81 111 LYS A C 1
ATOM 887 O O . LYS A 1 111 ? -10.122 -0.237 13.224 1.00 93.81 111 LYS A O 1
ATOM 892 N N . ASP A 1 11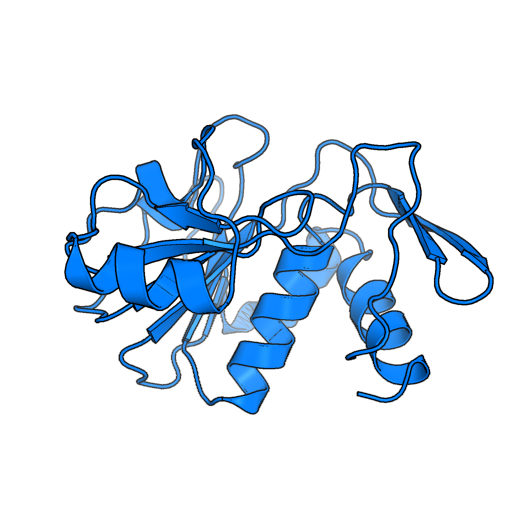2 ? -12.173 -0.758 13.995 1.00 93.19 112 ASP A N 1
ATOM 893 C CA . ASP A 1 112 ? -11.841 -2.093 14.496 1.00 93.19 112 ASP A CA 1
ATOM 894 C C . ASP A 1 112 ? -11.652 -3.087 13.337 1.00 93.19 112 ASP A C 1
ATOM 896 O O . ASP A 1 112 ? -12.525 -3.894 13.024 1.00 93.19 112 ASP A O 1
ATOM 900 N N . TYR A 1 113 ? -10.511 -2.996 12.653 1.00 94.81 113 TYR A N 1
ATOM 901 C CA . TYR A 1 113 ? -10.127 -3.956 11.622 1.00 94.81 113 TYR A CA 1
ATOM 902 C C . TYR A 1 113 ? -9.775 -5.313 12.241 1.00 94.81 113 TYR A C 1
ATOM 904 O O . TYR A 1 113 ? -9.152 -5.394 13.297 1.00 94.81 113 TYR A O 1
ATOM 912 N N . ASN A 1 114 ? -10.086 -6.390 11.522 1.00 92.94 114 ASN A N 1
ATOM 913 C CA . ASN A 1 114 ? -9.581 -7.723 11.842 1.00 92.94 114 ASN A CA 1
ATOM 914 C C . ASN A 1 114 ? -8.115 -7.865 11.405 1.00 92.94 114 ASN A C 1
ATOM 916 O O . ASN A 1 114 ? -7.292 -8.416 12.138 1.00 92.94 114 ASN A O 1
ATOM 920 N N . TRP A 1 115 ? -7.794 -7.355 10.209 1.00 92.62 115 TRP A N 1
ATOM 921 C CA . TRP A 1 115 ? -6.485 -7.514 9.575 1.00 92.62 115 TRP A CA 1
ATOM 922 C C . TRP A 1 115 ? -6.002 -6.216 8.939 1.00 92.62 115 TRP A C 1
ATOM 924 O O . TRP A 1 115 ? -6.762 -5.533 8.250 1.00 92.62 115 TRP A O 1
ATOM 934 N N . ILE A 1 116 ? -4.712 -5.932 9.092 1.00 95.00 116 ILE A N 1
ATOM 935 C CA . ILE A 1 116 ? -4.026 -4.862 8.369 1.00 95.00 116 ILE A CA 1
ATOM 936 C C . ILE A 1 116 ? -2.831 -5.472 7.639 1.00 95.00 116 ILE A C 1
ATOM 938 O O . ILE A 1 116 ? -1.995 -6.133 8.254 1.00 95.00 116 ILE A O 1
ATOM 942 N N . ALA A 1 117 ? -2.757 -5.269 6.325 1.00 95.38 117 ALA A N 1
ATOM 943 C CA . ALA A 1 117 ? -1.644 -5.731 5.507 1.00 95.38 117 ALA A CA 1
ATOM 944 C C . ALA A 1 117 ? -0.938 -4.551 4.839 1.00 95.38 117 ALA A C 1
ATOM 946 O O . ALA A 1 117 ? -1.516 -3.854 4.005 1.00 95.38 117 ALA A O 1
ATOM 947 N N . GLU A 1 118 ? 0.320 -4.352 5.200 1.00 95.62 118 GLU A N 1
ATOM 948 C CA . GLU A 1 118 ? 1.224 -3.405 4.564 1.00 95.62 118 GLU A CA 1
ATOM 949 C C . GLU A 1 118 ? 2.024 -4.096 3.455 1.00 95.62 118 GLU A C 1
ATOM 951 O O . GLU A 1 118 ? 2.393 -5.268 3.567 1.00 95.62 118 GLU A O 1
ATOM 956 N N . PHE A 1 119 ? 2.271 -3.374 2.367 1.00 94.88 119 PHE A N 1
ATOM 957 C CA . PHE A 1 119 ? 2.958 -3.872 1.178 1.00 94.88 119 PHE A CA 1
ATOM 958 C C . PHE A 1 119 ? 4.329 -3.216 0.994 1.00 94.88 119 PHE A C 1
ATOM 960 O O . PHE A 1 119 ? 4.679 -2.872 -0.123 1.00 94.88 119 PHE A O 1
ATOM 967 N N . ASP A 1 120 ? 5.111 -3.095 2.062 1.00 89.31 120 ASP A N 1
ATOM 968 C CA . ASP A 1 120 ? 6.331 -2.281 2.114 1.00 89.31 120 ASP A CA 1
ATOM 969 C C . ASP A 1 120 ? 7.566 -3.123 2.473 1.00 89.31 120 ASP A C 1
ATOM 971 O O . ASP A 1 120 ? 8.381 -2.810 3.341 1.00 89.31 120 ASP A O 1
ATOM 975 N N . ARG A 1 121 ? 7.685 -4.313 1.879 1.00 87.00 121 ARG A N 1
ATOM 976 C CA . ARG A 1 121 ? 8.819 -5.189 2.179 1.00 87.00 121 ARG A CA 1
ATOM 977 C C . ARG A 1 121 ? 9.479 -5.732 0.931 1.00 87.00 121 ARG A C 1
ATOM 979 O O . ARG A 1 121 ? 8.849 -6.168 -0.037 1.00 87.00 121 ARG A O 1
ATOM 986 N N . ASN A 1 122 ? 10.806 -5.750 0.973 1.00 86.56 122 ASN A N 1
ATOM 987 C CA . ASN A 1 122 ? 11.609 -6.418 -0.033 1.00 86.56 122 ASN A CA 1
ATOM 988 C C . ASN A 1 122 ? 11.425 -7.950 0.026 1.00 86.56 122 ASN A C 1
ATOM 990 O O . ASN A 1 122 ? 10.983 -8.524 1.014 1.00 86.56 122 ASN A O 1
ATOM 994 N N . GLY A 1 123 ? 11.789 -8.655 -1.044 1.00 86.06 123 GLY A N 1
ATOM 995 C CA . GLY A 1 123 ? 11.757 -10.118 -1.034 1.00 86.06 123 GLY A CA 1
ATOM 996 C C . GLY A 1 123 ? 10.340 -10.696 -1.064 1.00 86.06 123 GLY A C 1
ATOM 997 O O . GLY A 1 123 ? 9.489 -10.211 -1.793 1.00 86.06 123 GLY A O 1
ATOM 998 N N . GLY A 1 124 ? 10.116 -11.810 -0.376 1.00 85.94 124 GLY A N 1
ATOM 999 C CA . GLY A 1 124 ? 8.838 -12.537 -0.404 1.00 85.94 124 GLY A CA 1
ATOM 1000 C C . GLY A 1 124 ? 8.534 -13.226 0.921 1.00 85.94 124 GLY A C 1
ATOM 1001 O O . GLY A 1 124 ? 7.829 -14.233 0.951 1.00 85.94 124 GLY A O 1
ATOM 1002 N N . ASP A 1 125 ? 9.165 -12.748 1.991 1.00 89.62 125 ASP A N 1
ATOM 1003 C CA . ASP A 1 125 ? 8.835 -13.110 3.359 1.00 89.62 125 ASP A CA 1
ATOM 1004 C C . ASP A 1 125 ? 7.703 -12.216 3.886 1.00 89.62 125 ASP A C 1
ATOM 1006 O O . ASP A 1 125 ? 7.284 -11.264 3.233 1.00 89.62 125 ASP A O 1
ATOM 1010 N N . VAL A 1 126 ? 7.179 -12.561 5.055 1.00 91.00 126 VAL A N 1
ATOM 1011 C CA . VAL A 1 126 ? 6.169 -11.779 5.771 1.00 91.00 126 VAL A CA 1
ATOM 1012 C C . VAL A 1 126 ? 6.651 -11.538 7.192 1.00 91.00 126 VAL A C 1
ATOM 1014 O O . VAL A 1 126 ? 7.323 -12.393 7.773 1.00 91.00 126 VAL A O 1
ATOM 1017 N N . VAL A 1 127 ? 6.320 -10.384 7.752 1.00 90.31 127 VAL A N 1
ATOM 1018 C CA . VAL A 1 127 ? 6.627 -10.034 9.139 1.00 90.31 127 VAL A CA 1
ATOM 1019 C C . VAL A 1 127 ? 5.358 -9.599 9.843 1.00 90.31 127 VAL A C 1
ATOM 1021 O O . VAL A 1 127 ? 4.510 -8.938 9.253 1.00 90.31 127 VAL A O 1
ATOM 1024 N N . THR A 1 128 ? 5.262 -9.961 11.111 1.00 88.00 128 THR A N 1
ATOM 1025 C CA . THR A 1 128 ? 4.252 -9.512 12.066 1.00 88.00 128 THR A CA 1
ATOM 1026 C C . THR A 1 128 ? 4.898 -8.571 13.088 1.00 88.00 128 THR A C 1
ATOM 1028 O O . THR A 1 128 ? 6.101 -8.642 13.340 1.00 88.00 128 THR A O 1
ATOM 1031 N N . TYR A 1 129 ? 4.106 -7.665 13.662 1.00 77.81 129 TYR A N 1
ATOM 1032 C CA . TYR A 1 129 ? 4.572 -6.638 14.605 1.00 77.81 129 TYR A CA 1
ATOM 1033 C C . TYR A 1 129 ? 3.870 -6.782 15.957 1.00 77.81 129 TYR A C 1
ATOM 1035 O O . TYR A 1 129 ? 3.088 -5.922 16.349 1.00 77.81 129 TYR A O 1
ATOM 1043 N N . ASP A 1 130 ? 4.113 -7.911 16.629 1.00 67.06 130 ASP A N 1
ATOM 1044 C CA . ASP A 1 130 ? 3.599 -8.242 17.973 1.00 67.06 130 ASP A CA 1
ATOM 1045 C C . ASP A 1 130 ? 2.061 -8.297 18.102 1.00 67.06 130 ASP A C 1
ATOM 1047 O O . ASP A 1 130 ? 1.503 -8.223 19.196 1.00 67.06 130 ASP A O 1
ATOM 1051 N N . LEU A 1 131 ? 1.368 -8.461 16.974 1.00 64.00 131 LEU A N 1
ATOM 1052 C CA . LEU A 1 131 ? -0.093 -8.565 16.878 1.00 64.00 131 LEU A CA 1
ATOM 1053 C C . LEU A 1 131 ? -0.513 -9.917 16.282 1.00 64.00 131 LEU A C 1
ATOM 1055 O O . LEU A 1 131 ? -1.483 -10.010 15.534 1.00 64.00 131 LEU A O 1
ATOM 1059 N N . ASP A 1 132 ? 0.258 -10.963 16.570 1.00 70.19 132 ASP A N 1
ATOM 1060 C CA . ASP A 1 132 ? 0.014 -12.324 16.106 1.00 70.19 132 ASP A CA 1
ATOM 1061 C C . ASP A 1 132 ? -0.237 -13.305 17.262 1.00 70.19 132 ASP A C 1
ATOM 1063 O O . ASP A 1 132 ? -0.246 -12.962 18.444 1.00 70.19 132 ASP A O 1
ATOM 1067 N N . ASN A 1 133 ? -0.525 -14.550 16.895 1.00 79.12 133 ASN A N 1
ATOM 1068 C CA . ASN A 1 133 ? -0.537 -15.691 17.796 1.00 79.12 133 ASN A CA 1
ATOM 1069 C C . ASN A 1 133 ? 0.003 -16.920 17.049 1.00 79.12 133 ASN A C 1
ATOM 1071 O O . ASN A 1 133 ? 0.139 -16.897 15.821 1.00 79.12 133 ASN A O 1
ATOM 1075 N N . ASP A 1 134 ? 0.286 -18.002 17.777 1.00 84.19 134 ASP A N 1
ATOM 1076 C CA . ASP A 1 134 ? 0.888 -19.214 17.204 1.00 84.19 134 ASP A CA 1
ATOM 1077 C C . ASP A 1 134 ? 0.066 -19.799 16.043 1.00 84.19 134 ASP A C 1
ATOM 1079 O O . ASP A 1 134 ? 0.629 -20.212 15.029 1.00 84.19 134 ASP A O 1
ATOM 1083 N N . GLU A 1 135 ? -1.267 -19.792 16.147 1.00 85.75 135 GLU A N 1
ATOM 1084 C CA . GLU A 1 135 ? -2.156 -20.290 15.090 1.00 85.75 135 GLU A CA 1
ATOM 1085 C C . GLU A 1 135 ? -2.082 -19.414 13.832 1.00 85.75 135 GLU A C 1
ATOM 1087 O O . GLU A 1 135 ? -2.041 -19.918 12.704 1.00 85.75 135 GLU A O 1
ATOM 1092 N N . PHE A 1 136 ? -2.042 -18.094 14.003 1.00 83.62 136 PHE A N 1
ATOM 1093 C CA . PHE A 1 136 ? -1.914 -17.163 12.894 1.00 83.62 136 PHE A CA 1
ATOM 1094 C C . PHE A 1 136 ? -0.554 -17.304 12.204 1.00 83.62 136 PHE A C 1
ATOM 1096 O O . PHE A 1 136 ? -0.494 -17.410 10.977 1.00 83.62 136 PHE A O 1
ATOM 1103 N N . LEU A 1 137 ? 0.526 -17.405 12.982 1.00 84.06 137 LEU A N 1
ATOM 1104 C CA . LEU A 1 137 ? 1.872 -17.646 12.470 1.00 84.06 137 LEU A CA 1
ATOM 1105 C C . LEU A 1 137 ? 1.981 -18.983 11.734 1.00 84.06 137 LEU A C 1
ATOM 1107 O O . LEU A 1 137 ? 2.616 -19.053 10.678 1.00 84.06 137 LEU A O 1
ATOM 1111 N N . GLU A 1 138 ? 1.356 -20.048 12.237 1.00 86.31 138 GLU A N 1
ATOM 1112 C CA . GLU A 1 138 ? 1.338 -21.340 11.550 1.00 86.31 138 GLU A CA 1
ATOM 1113 C C . GLU A 1 138 ? 0.610 -21.239 10.203 1.00 86.31 138 GLU A C 1
ATOM 1115 O O . GLU A 1 138 ? 1.097 -21.747 9.188 1.00 86.31 138 GLU A O 1
ATOM 1120 N N . ASN A 1 139 ? -0.525 -20.537 10.163 1.00 86.94 139 ASN A N 1
ATOM 1121 C CA . ASN A 1 139 ? -1.267 -20.317 8.926 1.00 86.94 139 ASN A CA 1
ATOM 1122 C C . ASN A 1 139 ? -0.489 -19.451 7.926 1.00 86.94 139 ASN A C 1
ATOM 1124 O O . ASN A 1 139 ? -0.446 -19.796 6.744 1.00 86.94 139 ASN A O 1
ATOM 1128 N N . LEU A 1 140 ? 0.175 -18.382 8.376 1.00 87.31 140 LEU A N 1
ATOM 1129 C CA . LEU A 1 140 ? 1.044 -17.559 7.528 1.00 87.31 140 LEU A CA 1
ATOM 1130 C C . LEU A 1 140 ? 2.203 -18.368 6.940 1.00 87.31 140 LEU A C 1
ATOM 1132 O O . LEU A 1 140 ? 2.473 -18.261 5.742 1.00 87.31 140 LEU A O 1
ATOM 1136 N N . ASN A 1 141 ? 2.838 -19.226 7.746 1.00 86.62 141 ASN A N 1
ATOM 1137 C CA . ASN A 1 141 ? 3.966 -20.062 7.323 1.00 86.62 141 ASN A CA 1
ATOM 1138 C C . ASN A 1 141 ? 3.621 -21.051 6.193 1.00 86.62 141 ASN A C 1
ATOM 1140 O O . ASN A 1 141 ? 4.517 -21.564 5.522 1.00 86.62 141 ASN A O 1
ATOM 1144 N N . ARG A 1 142 ? 2.331 -21.318 5.943 1.00 88.19 142 ARG A N 1
ATOM 1145 C CA . ARG A 1 142 ? 1.884 -22.143 4.806 1.00 88.19 142 ARG A CA 1
ATOM 1146 C C . ARG A 1 142 ? 2.012 -21.420 3.465 1.00 88.19 142 ARG A C 1
ATOM 1148 O O . ARG A 1 142 ? 2.102 -22.084 2.433 1.00 88.19 142 ARG A O 1
ATOM 1155 N N . TYR A 1 143 ? 2.017 -20.088 3.474 1.00 87.50 143 TYR A N 1
ATOM 1156 C CA . TYR A 1 143 ? 2.024 -19.255 2.268 1.00 87.50 143 TYR A CA 1
ATOM 1157 C C . TYR A 1 143 ? 3.301 -18.427 2.122 1.00 87.50 143 TYR A C 1
ATOM 1159 O O . TYR A 1 143 ? 3.747 -18.182 1.001 1.00 87.50 143 TYR A O 1
ATOM 1167 N N . PHE A 1 144 ? 3.904 -18.027 3.239 1.00 87.69 144 PHE A N 1
ATOM 1168 C CA . PHE A 1 144 ? 5.063 -17.147 3.280 1.00 87.69 144 PHE A CA 1
ATOM 1169 C C . PHE A 1 144 ? 6.139 -17.709 4.199 1.00 87.69 144 PHE A C 1
ATOM 1171 O O . PHE A 1 144 ? 5.860 -18.438 5.146 1.00 87.69 144 PHE A O 1
ATOM 1178 N N . LYS A 1 145 ? 7.389 -17.314 3.963 1.00 88.38 145 LYS A N 1
ATOM 1179 C CA . LYS A 1 145 ? 8.422 -17.458 4.988 1.00 88.38 145 LYS A CA 1
ATOM 1180 C C . LYS A 1 145 ? 8.199 -16.357 6.026 1.00 88.38 145 LYS A C 1
ATOM 1182 O O . LYS A 1 145 ? 8.271 -15.193 5.649 1.00 88.38 145 LYS A O 1
ATOM 1187 N N . VAL A 1 146 ? 7.969 -16.689 7.294 1.00 86.69 146 VAL A N 1
ATOM 1188 C CA . VAL A 1 146 ? 7.928 -15.668 8.355 1.00 86.69 146 VAL A CA 1
ATOM 1189 C C . VAL A 1 146 ? 9.353 -15.193 8.666 1.00 86.69 146 VAL A C 1
ATOM 1191 O O . VAL A 1 146 ? 10.274 -16.000 8.833 1.00 86.69 146 VAL A O 1
ATOM 1194 N N . GLY A 1 147 ? 9.550 -13.878 8.647 1.00 83.69 147 GLY A N 1
ATOM 1195 C CA . GLY A 1 147 ? 10.831 -13.204 8.833 1.00 83.69 147 GLY A CA 1
ATOM 1196 C C . GLY A 1 147 ? 10.935 -12.456 10.162 1.00 83.69 147 GLY A C 1
ATOM 1197 O O . GLY A 1 147 ? 10.066 -12.546 11.020 1.00 83.69 147 GLY A O 1
ATOM 1198 N N . TRP A 1 148 ? 12.017 -11.688 10.302 1.00 77.00 148 TRP A N 1
ATOM 1199 C CA . TRP A 1 148 ? 12.199 -10.721 11.387 1.00 77.00 148 TRP A CA 1
ATOM 1200 C C . TRP A 1 148 ? 12.054 -9.300 10.835 1.00 77.00 148 TRP A C 1
ATOM 1202 O O . TRP A 1 148 ? 12.535 -9.003 9.731 1.00 77.00 148 TRP A O 1
ATOM 1212 N N . GLY A 1 149 ? 11.356 -8.452 11.589 1.00 71.06 149 GLY A N 1
ATOM 1213 C CA . GLY A 1 149 ? 10.980 -7.105 11.176 1.00 71.06 149 GLY A CA 1
ATOM 1214 C C . GLY A 1 149 ? 12.084 -6.060 11.259 1.00 71.06 149 GLY A C 1
ATOM 1215 O O . GLY A 1 149 ? 13.029 -6.165 12.037 1.00 71.06 149 GLY A O 1
ATOM 1216 N N . THR A 1 150 ? 11.911 -5.030 10.440 1.00 70.75 150 THR A N 1
ATOM 1217 C CA . THR A 1 150 ? 12.517 -3.696 10.564 1.00 70.75 150 THR A CA 1
ATOM 1218 C C . THR A 1 150 ? 11.385 -2.689 10.786 1.00 70.75 150 THR A C 1
ATOM 1220 O O . THR A 1 150 ? 10.226 -3.102 10.803 1.00 70.75 150 THR A O 1
ATOM 1223 N N . PHE A 1 151 ? 11.686 -1.401 10.981 1.00 77.94 151 PHE A N 1
ATOM 1224 C CA . PHE A 1 151 ? 10.650 -0.360 11.081 1.00 77.94 151 PHE A CA 1
ATOM 1225 C C . PHE A 1 151 ? 9.640 -0.437 9.914 1.00 77.94 151 PHE A C 1
ATOM 1227 O O . PHE A 1 151 ? 9.985 -0.946 8.849 1.00 77.94 151 PHE A O 1
ATOM 1234 N N . SER A 1 152 ? 8.402 -0.015 10.179 1.00 80.56 152 SER A N 1
ATOM 1235 C CA . SER A 1 152 ? 7.247 -0.042 9.273 1.00 80.56 152 SER A CA 1
ATOM 1236 C C . SER A 1 152 ? 6.186 0.938 9.794 1.00 80.56 152 SER A C 1
ATOM 1238 O O . SER A 1 152 ? 6.140 1.198 11.008 1.00 80.56 152 SER A O 1
ATOM 1240 N N . ASP A 1 153 ? 5.297 1.438 8.924 1.00 77.06 153 ASP A N 1
ATOM 1241 C CA . ASP A 1 153 ? 4.178 2.294 9.342 1.00 77.06 153 ASP A CA 1
ATOM 1242 C C . ASP A 1 153 ? 3.297 1.596 10.395 1.00 77.06 153 ASP A C 1
ATOM 1244 O O . ASP A 1 153 ? 2.754 2.251 11.291 1.00 77.06 153 ASP A O 1
ATOM 1248 N N . LEU A 1 154 ? 3.195 0.261 10.332 1.00 85.12 154 LEU A N 1
ATOM 1249 C CA . LEU A 1 154 ? 2.399 -0.561 11.248 1.00 85.12 154 LEU A CA 1
ATOM 1250 C C . LEU A 1 154 ? 2.805 -0.370 12.712 1.00 85.12 154 LEU A C 1
ATOM 1252 O O . LEU A 1 154 ? 1.935 -0.368 13.581 1.00 85.12 154 LEU A O 1
ATOM 1256 N N . CYS A 1 155 ? 4.096 -0.154 12.999 1.00 85.50 155 CYS A N 1
ATOM 1257 C CA . CYS A 1 155 ? 4.588 0.064 14.365 1.00 85.50 155 CYS A CA 1
ATOM 1258 C C . CYS A 1 155 ? 4.027 1.336 15.018 1.00 85.50 155 CYS A C 1
ATOM 1260 O O . CYS A 1 155 ? 4.106 1.492 16.235 1.00 85.50 155 CYS A O 1
ATOM 1262 N N . MET A 1 156 ? 3.513 2.267 14.212 1.00 87.44 156 MET A N 1
ATOM 1263 C CA . MET A 1 156 ? 3.022 3.572 14.656 1.00 87.44 156 MET A CA 1
ATOM 1264 C C . MET A 1 156 ? 1.491 3.631 14.727 1.00 87.44 156 MET A C 1
ATOM 1266 O O . MET A 1 156 ? 0.934 4.672 15.084 1.00 87.44 156 MET A O 1
ATOM 1270 N N . LEU A 1 157 ? 0.801 2.543 14.376 1.00 89.31 157 LEU A N 1
ATOM 1271 C CA . LEU A 1 157 ? -0.652 2.467 14.424 1.00 89.31 157 LEU A CA 1
ATOM 1272 C C . LEU A 1 157 ? -1.144 2.152 15.833 1.00 89.31 157 LEU A C 1
ATOM 1274 O O . LEU A 1 157 ? -0.637 1.264 16.513 1.00 89.31 157 LEU A O 1
ATOM 1278 N N . ASN A 1 158 ? -2.203 2.842 16.245 1.00 88.81 158 ASN A N 1
ATOM 1279 C CA . ASN A 1 158 ? -2.931 2.500 17.458 1.00 88.81 158 ASN A CA 1
ATOM 1280 C C . ASN A 1 158 ? -4.053 1.512 17.111 1.00 88.81 158 ASN A C 1
ATOM 1282 O O . ASN A 1 158 ? -5.157 1.931 16.768 1.00 88.81 158 ASN A O 1
ATOM 1286 N N . THR A 1 159 ? -3.753 0.213 17.139 1.00 88.75 159 THR A N 1
ATOM 1287 C CA . THR A 1 159 ? -4.676 -0.848 16.714 1.00 88.75 159 THR A CA 1
ATOM 1288 C C . THR A 1 159 ? -4.509 -2.125 17.531 1.00 88.75 159 THR A C 1
ATOM 1290 O O . THR A 1 159 ? -3.451 -2.383 18.101 1.00 88.75 159 THR A O 1
ATOM 1293 N N . THR A 1 160 ? -5.563 -2.934 17.561 1.00 88.12 160 THR A N 1
ATOM 1294 C CA . THR A 1 160 ? -5.566 -4.312 18.076 1.00 88.12 160 THR A CA 1
ATOM 1295 C C . THR A 1 160 ? -5.705 -5.350 16.958 1.00 88.12 160 THR A C 1
ATOM 1297 O O . THR A 1 160 ? -5.743 -6.548 17.238 1.00 88.12 160 THR A O 1
ATOM 1300 N N . ALA A 1 161 ? -5.798 -4.902 15.702 1.00 88.69 161 ALA A N 1
ATOM 1301 C CA . ALA A 1 161 ? -5.886 -5.759 14.527 1.00 88.69 161 ALA A CA 1
ATOM 1302 C C . ALA A 1 161 ? -4.628 -6.618 14.368 1.00 88.69 161 ALA A C 1
ATOM 1304 O O . ALA A 1 161 ? -3.537 -6.215 14.762 1.00 88.69 161 ALA A O 1
ATOM 1305 N N . CYS A 1 162 ? -4.750 -7.764 13.704 1.00 89.25 162 CYS A N 1
ATOM 1306 C CA . CYS A 1 162 ? -3.573 -8.531 13.317 1.00 89.25 162 CYS A CA 1
ATOM 1307 C C . CYS A 1 162 ? -2.873 -7.857 12.127 1.00 89.25 162 CYS A C 1
ATOM 1309 O O . CYS A 1 162 ? -3.458 -7.713 11.049 1.00 89.25 162 CYS A O 1
ATOM 1311 N N . CYS A 1 163 ? -1.616 -7.458 12.317 1.00 90.56 163 CYS A N 1
ATOM 1312 C CA . CYS A 1 163 ? -0.859 -6.676 11.341 1.00 90.56 163 CYS A CA 1
ATOM 1313 C C . CYS A 1 163 ? 0.258 -7.498 10.688 1.00 90.56 163 CYS A C 1
ATOM 1315 O O . CYS A 1 163 ? 1.040 -8.154 11.380 1.00 90.56 163 CYS A O 1
ATOM 1317 N N . VAL A 1 164 ? 0.368 -7.413 9.359 1.00 92.44 164 VAL A N 1
ATOM 1318 C CA . VAL A 1 164 ? 1.443 -8.038 8.575 1.00 92.44 164 VAL A CA 1
ATOM 1319 C C . VAL A 1 164 ? 2.061 -7.055 7.587 1.00 92.44 164 VAL A C 1
ATOM 1321 O O . VAL A 1 164 ? 1.332 -6.323 6.928 1.00 92.44 164 VAL A O 1
ATOM 1324 N N . ASN A 1 165 ? 3.383 -7.084 7.419 1.00 92.88 165 ASN A N 1
ATOM 1325 C CA . ASN A 1 165 ? 4.066 -6.452 6.287 1.00 92.88 165 ASN A CA 1
ATOM 1326 C C . ASN A 1 165 ? 4.570 -7.539 5.324 1.00 92.88 165 ASN A C 1
ATOM 1328 O O . ASN A 1 165 ? 5.296 -8.461 5.719 1.00 92.88 165 ASN A O 1
ATOM 1332 N N . ILE A 1 166 ? 4.122 -7.465 4.072 1.00 92.44 166 ILE A N 1
ATOM 1333 C CA . ILE A 1 166 ? 4.259 -8.505 3.055 1.00 92.44 166 ILE A CA 1
ATOM 1334 C C . ILE A 1 166 ? 5.357 -8.132 2.059 1.00 92.44 166 ILE A C 1
ATOM 1336 O O . ILE A 1 166 ? 5.327 -7.077 1.431 1.00 92.44 166 ILE A O 1
ATOM 1340 N N . GLY A 1 167 ? 6.286 -9.062 1.833 1.00 90.00 167 GLY A N 1
ATOM 1341 C CA . GLY A 1 167 ? 7.301 -8.969 0.791 1.00 90.00 167 GLY A CA 1
ATOM 1342 C C . GLY A 1 167 ? 6.695 -8.944 -0.614 1.00 90.00 167 GLY A C 1
ATOM 1343 O O . GLY A 1 167 ? 6.047 -9.903 -1.039 1.00 90.00 167 GLY A O 1
ATOM 1344 N N . ILE A 1 168 ? 6.953 -7.876 -1.371 1.00 87.94 168 ILE A N 1
ATOM 1345 C CA . ILE A 1 168 ? 6.353 -7.616 -2.695 1.00 87.94 168 ILE A CA 1
ATOM 1346 C C . ILE A 1 168 ? 7.304 -7.837 -3.882 1.00 87.94 168 ILE A C 1
ATOM 1348 O O . ILE A 1 168 ? 7.043 -7.442 -5.020 1.00 87.94 168 ILE A O 1
ATOM 1352 N N . GLY A 1 169 ? 8.421 -8.520 -3.655 1.00 79.06 169 GLY A N 1
ATOM 1353 C CA . GLY A 1 169 ? 9.275 -9.068 -4.710 1.00 79.06 169 GLY A CA 1
ATOM 1354 C C . GLY A 1 169 ? 10.323 -8.111 -5.276 1.00 79.06 169 GLY A C 1
ATOM 1355 O O . GLY A 1 169 ? 11.126 -8.533 -6.122 1.00 79.06 169 GLY A O 1
ATOM 1356 N N . TYR A 1 170 ? 10.378 -6.854 -4.821 1.00 76.56 170 TYR A N 1
ATOM 1357 C CA . TYR A 1 170 ? 11.520 -5.993 -5.126 1.00 76.56 170 TYR A CA 1
ATOM 1358 C C . TYR A 1 170 ? 12.754 -6.436 -4.323 1.00 76.56 170 TYR A C 1
ATOM 1360 O O . TYR A 1 170 ? 12.664 -7.054 -3.263 1.00 76.56 170 TYR A O 1
ATOM 1368 N N . LYS A 1 171 ? 13.944 -6.172 -4.862 1.00 74.38 171 LYS A N 1
ATOM 1369 C CA . LYS A 1 171 ? 15.229 -6.372 -4.180 1.00 74.38 171 LYS A CA 1
ATOM 1370 C C . LYS A 1 171 ? 15.952 -5.034 -4.186 1.00 74.38 171 LYS A C 1
ATOM 1372 O O . LYS A 1 171 ? 15.854 -4.331 -5.190 1.00 74.38 171 LYS A O 1
ATOM 1377 N N . HIS A 1 172 ? 16.652 -4.685 -3.102 1.00 56.06 172 HIS A N 1
ATOM 1378 C CA . HIS A 1 172 ? 17.310 -3.380 -2.988 1.00 56.06 172 HIS A CA 1
ATOM 1379 C C . HIS A 1 172 ? 18.092 -3.012 -4.258 1.00 56.06 172 HIS A C 1
ATOM 1381 O O . HIS A 1 172 ? 18.815 -3.825 -4.859 1.00 56.06 172 HIS A O 1
ATOM 1387 N N . ALA A 1 173 ? 17.885 -1.765 -4.679 1.00 42.66 173 ALA A N 1
ATOM 1388 C CA . ALA A 1 173 ? 18.518 -1.165 -5.836 1.00 42.66 173 ALA A CA 1
ATOM 1389 C C . ALA A 1 173 ? 20.057 -1.244 -5.711 1.00 42.66 173 ALA A C 1
ATOM 1391 O O . ALA A 1 173 ? 20.588 -1.010 -4.628 1.00 42.66 173 ALA A O 1
ATOM 1392 N N . PRO A 1 174 ? 20.789 -1.574 -6.794 1.00 38.44 174 PRO A N 1
ATOM 1393 C CA . PRO A 1 174 ? 20.347 -1.637 -8.182 1.00 38.44 174 PRO A CA 1
ATOM 1394 C C . PRO A 1 174 ? 20.083 -3.081 -8.647 1.00 38.44 174 PRO A C 1
ATOM 1396 O O . PRO A 1 174 ? 20.553 -3.484 -9.712 1.00 38.44 174 PRO A O 1
ATOM 1399 N N . THR A 1 175 ? 19.359 -3.894 -7.876 1.00 45.69 175 THR A N 1
ATOM 1400 C CA . THR A 1 175 ? 19.130 -5.304 -8.238 1.00 45.69 175 THR A CA 1
ATOM 1401 C C . THR A 1 175 ? 17.707 -5.508 -8.788 1.00 45.69 175 THR A C 1
ATOM 1403 O O . THR A 1 175 ? 16.766 -4.924 -8.265 1.00 45.69 175 THR A O 1
ATOM 1406 N N . PRO A 1 176 ? 17.518 -6.292 -9.871 1.00 41.09 176 PRO A N 1
ATOM 1407 C CA . PRO A 1 176 ? 16.222 -6.476 -10.535 1.00 41.09 176 PRO A CA 1
ATOM 1408 C C . PRO A 1 176 ? 15.101 -6.989 -9.626 1.00 41.09 176 PRO A C 1
ATOM 1410 O O . PRO A 1 176 ? 15.307 -7.937 -8.867 1.00 41.09 176 PRO A O 1
ATOM 1413 N N . MET A 1 177 ? 13.885 -6.483 -9.854 1.00 48.25 177 MET A N 1
ATOM 1414 C CA . MET A 1 177 ? 12.643 -7.166 -9.482 1.00 48.25 177 MET A CA 1
ATOM 1415 C C . MET A 1 177 ? 12.477 -8.411 -10.361 1.00 48.25 177 MET A C 1
ATOM 1417 O O . MET A 1 177 ? 12.701 -8.341 -11.572 1.00 48.25 177 MET A O 1
ATOM 1421 N N . ILE A 1 178 ? 12.082 -9.545 -9.782 1.00 47.28 178 ILE A N 1
ATOM 1422 C CA . ILE A 1 178 ? 11.669 -10.737 -10.533 1.00 47.28 178 ILE A CA 1
ATOM 1423 C C . ILE A 1 178 ? 10.156 -10.838 -10.398 1.00 47.28 178 ILE A C 1
ATOM 1425 O O . ILE A 1 178 ? 9.671 -11.113 -9.310 1.00 47.28 178 ILE A O 1
ATOM 1429 N N . ILE A 1 179 ? 9.425 -10.652 -11.496 1.00 48.25 179 ILE A N 1
ATOM 1430 C CA . ILE A 1 179 ? 7.985 -10.917 -11.546 1.00 48.25 179 ILE A CA 1
ATOM 1431 C C . ILE A 1 179 ? 7.810 -12.443 -11.420 1.00 48.25 179 ILE A C 1
ATOM 1433 O O . ILE A 1 179 ? 8.289 -13.170 -12.310 1.00 48.25 179 ILE A O 1
ATOM 1437 N N . PRO A 1 180 ? 7.196 -12.954 -10.333 1.00 37.56 180 PRO A N 1
ATOM 1438 C CA . PRO A 1 180 ? 6.995 -14.385 -10.144 1.00 37.56 180 PRO A CA 1
ATOM 1439 C C . PRO A 1 180 ? 6.093 -14.965 -11.244 1.00 37.56 180 PRO A C 1
ATOM 1441 O O . PRO A 1 180 ? 5.215 -14.269 -11.749 1.00 37.56 180 PRO A O 1
ATOM 1444 N N . PRO A 1 181 ? 6.258 -16.250 -11.604 1.00 31.97 181 PRO A N 1
ATOM 1445 C CA . PRO A 1 181 ? 5.463 -16.896 -12.652 1.00 31.97 181 PRO A CA 1
ATOM 1446 C C . PRO A 1 181 ? 3.981 -17.089 -12.288 1.00 31.97 181 PRO A C 1
ATOM 1448 O O . PRO A 1 181 ? 3.200 -17.478 -13.152 1.00 31.97 181 PRO A O 1
ATOM 1451 N N . PHE A 1 182 ? 3.594 -16.824 -11.037 1.00 32.91 182 PHE A N 1
ATOM 1452 C CA . PHE A 1 182 ? 2.220 -16.959 -10.546 1.00 32.91 182 PHE A CA 1
ATOM 1453 C C . PHE A 1 182 ? 1.388 -15.667 -10.651 1.00 32.91 182 PHE A C 1
ATOM 1455 O O . PHE A 1 182 ? 0.245 -15.655 -10.197 1.00 32.91 182 PHE A O 1
ATOM 1462 N N . PHE A 1 183 ? 1.922 -14.612 -11.284 1.00 39.41 183 PHE A N 1
ATOM 1463 C CA . PHE A 1 183 ? 1.205 -13.363 -11.570 1.00 39.41 183 PHE A CA 1
ATOM 1464 C C . PHE A 1 183 ? 0.992 -13.127 -13.068 1.00 39.41 183 PHE A C 1
ATOM 1466 O O . PHE A 1 183 ? 1.964 -13.185 -13.857 1.00 39.41 183 PHE A O 1
#

Radius of gyration: 15.64 Å; chains: 1; bounding box: 37×41×38 Å